Protein AF-A0A967VL53-F1 (afdb_monomer)

pLDDT: mean 95.6, std 4.44, range [58.16, 98.69]

Solvent-accessible surface area (backbone atoms only — not comparable to full-atom values): 8545 Å² total; per-residue (Å²): 124,54,75,66,55,44,43,44,63,72,56,51,40,72,78,48,66,94,58,67,56,82,46,46,68,63,50,50,55,50,54,50,62,74,36,46,94,79,22,81,51,70,70,49,41,51,51,53,48,54,51,50,53,51,29,47,50,50,46,17,62,76,69,75,40,62,57,58,56,77,74,76,44,73,96,59,96,74,79,90,66,60,49,79,53,54,61,90,66,80,97,60,99,48,55,63,59,53,41,33,51,52,49,42,50,42,44,77,72,64,38,58,22,36,34,43,60,68,86,83,42,71,72,55,40,50,52,46,53,50,53,38,45,68,70,56,40,88,86,40,45,77,45,111

Mean predicted aligned error: 4.24 Å

Foldseek 3Di:
DPPLVCCQVVNLVVVCPPDDLVPLVVSLVVQCVVCVVPQPDDSNVVSSVVSSVVSLVVVCVVVVHDSCVVVVHDPDPDDQDAAEDADQDPPDPDSLVVSLVVLVVCVVVPRLEYEHDDDPDDVVRVSNCVSNDVSNDDRRHYHD

Nearest PDB structures (foldseek):
  3n4e-assembly1_A  TM=8.289E-01  e=8.158E-06  Paracoccus denitrificans PD1222
  4dwd-assembly1_B  TM=8.405E-01  e=3.282E-05  Paracoccus denitrificans PD1222
  4a35-assembly1_A-2  TM=7.668E-01  e=4.404E-03  Homo sapiens
  2hxu-assembly1_A-2  TM=7.240E-01  e=5.818E-03  Xanthomonas campestris pv. campestris
  1yey-assembly5_D  TM=6.888E-01  e=8.591E-03  Xanthomonas campestris pv. campestris

Sequence (144 aa):
ASVVAGLMEEGLGPLLAGRDPMDTGVIWDSLYNWTRDQGQKGVTISAISAVDIALWDIKGKALGLPVYKLLGGAYRTRARAYATGLYEPQGVPSIVDALVEEAVGYRDAGFTGMKLKVGYGLATDETYVRAIREAIGDDVALMV

Secondary structure (DSSP, 8-state):
--HHHHIIIIIIHHHHTT--TT-HHHHHHHHHHHHHHHHSSTHHHHHHHHHHHHHHHHHHHHHT--HHHHTT--S-S-----EE-----SS-S-HHHHHHHHHHHHHHTT-SEEE----S-HHHHHHHHHHHHHHH-TTSEEE-

Radius of gyration: 21.76 Å; Cα contacts (8 Å, |Δi|>4): 131; chains: 1; bounding box: 46×38×55 Å

Structure (mmCIF, N/CA/C/O backbone):
data_AF-A0A967VL53-F1
#
_entry.id   AF-A0A967VL53-F1
#
loop_
_atom_site.group_PDB
_atom_site.id
_atom_site.type_symbol
_atom_site.label_atom_id
_atom_site.label_alt_id
_atom_site.label_comp_id
_atom_site.label_asym_id
_atom_site.label_entity_id
_atom_site.label_seq_id
_atom_site.pdbx_PDB_ins_code
_atom_site.Cartn_x
_atom_site.Cartn_y
_atom_site.Cartn_z
_atom_site.occupancy
_atom_site.B_iso_or_equiv
_atom_site.auth_seq_id
_atom_site.auth_comp_id
_atom_site.auth_asym_id
_atom_site.auth_atom_id
_atom_site.pdbx_PDB_model_num
ATOM 1 N N . ALA A 1 1 ? 15.380 6.636 20.623 1.00 58.16 1 ALA A N 1
ATOM 2 C CA . ALA A 1 1 ? 14.222 6.112 19.872 1.00 58.16 1 ALA A CA 1
ATOM 3 C C . ALA A 1 1 ? 14.152 6.815 18.516 1.00 58.16 1 ALA A C 1
ATOM 5 O O . ALA A 1 1 ? 14.624 7.945 18.425 1.00 58.16 1 ALA A O 1
ATOM 6 N N . SER A 1 2 ? 13.645 6.176 17.455 1.00 82.81 2 SER A N 1
ATOM 7 C CA . SER A 1 2 ? 13.371 6.896 16.198 1.00 82.81 2 SER A CA 1
ATOM 8 C C . SER A 1 2 ? 12.301 7.969 16.442 1.00 82.81 2 SER A C 1
ATOM 10 O O . SER A 1 2 ? 11.507 7.834 17.371 1.00 82.81 2 SER A O 1
ATOM 12 N N . VAL A 1 3 ? 12.245 9.018 15.613 1.00 82.38 3 VAL A N 1
ATOM 13 C CA . VAL A 1 3 ? 11.214 10.077 15.724 1.00 82.38 3 VAL A CA 1
ATOM 14 C C . VAL A 1 3 ? 9.799 9.483 15.747 1.00 82.38 3 VAL A C 1
ATOM 16 O O . VAL A 1 3 ? 8.931 9.957 16.472 1.00 82.38 3 VAL A O 1
ATOM 19 N N . VAL A 1 4 ? 9.585 8.398 14.998 1.00 82.06 4 VAL A N 1
ATOM 20 C CA . VAL A 1 4 ? 8.313 7.666 14.953 1.00 82.06 4 VAL A CA 1
ATOM 21 C C . VAL A 1 4 ? 8.017 6.983 16.290 1.00 82.06 4 VAL A C 1
ATOM 23 O O . VAL A 1 4 ? 6.908 7.108 16.795 1.00 82.06 4 VAL A O 1
ATOM 26 N N . ALA A 1 5 ? 8.994 6.282 16.874 1.00 85.38 5 ALA A N 1
ATOM 27 C CA . ALA A 1 5 ? 8.813 5.607 18.158 1.00 85.38 5 ALA A CA 1
ATOM 28 C C . ALA A 1 5 ? 8.545 6.611 19.292 1.00 85.38 5 ALA A C 1
ATOM 30 O O . ALA A 1 5 ? 7.614 6.409 20.061 1.00 85.38 5 ALA A O 1
ATOM 31 N N . GLY A 1 6 ? 9.269 7.737 19.325 1.00 88.50 6 GLY A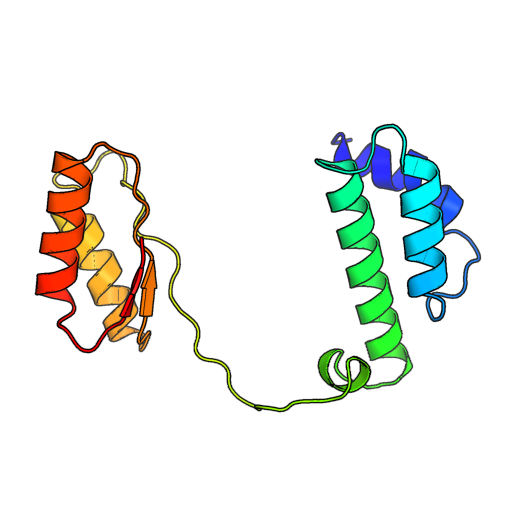 N 1
ATOM 32 C CA . GLY A 1 6 ? 9.009 8.809 20.293 1.00 88.50 6 GLY A CA 1
ATOM 33 C C . GLY A 1 6 ? 7.604 9.402 20.147 1.00 88.50 6 GLY A C 1
ATOM 34 O O . GLY A 1 6 ? 6.882 9.528 21.130 1.00 88.50 6 GLY A O 1
ATOM 35 N N . LEU A 1 7 ? 7.158 9.680 18.915 1.00 89.25 7 LEU A N 1
ATOM 36 C CA . LEU A 1 7 ? 5.790 10.151 18.675 1.00 89.25 7 LEU A CA 1
ATOM 37 C C . LEU A 1 7 ? 4.731 9.132 19.130 1.00 89.25 7 LEU A C 1
ATOM 39 O O . LEU A 1 7 ? 3.691 9.525 19.654 1.00 89.25 7 LEU A O 1
ATOM 43 N N . MET A 1 8 ? 4.976 7.839 18.925 1.00 90.38 8 MET A N 1
ATOM 44 C CA . MET A 1 8 ? 4.055 6.785 19.349 1.00 90.38 8 MET A CA 1
ATOM 45 C C . MET A 1 8 ? 3.982 6.653 20.868 1.00 90.38 8 MET A C 1
ATOM 47 O O . MET A 1 8 ? 2.886 6.636 21.418 1.00 90.38 8 MET A O 1
ATOM 51 N N . GLU A 1 9 ? 5.126 6.560 21.539 1.00 90.25 9 GLU A N 1
ATOM 52 C CA . GLU A 1 9 ? 5.203 6.272 22.973 1.00 90.25 9 GLU A CA 1
ATOM 53 C C . GLU A 1 9 ? 4.864 7.496 23.827 1.00 90.25 9 GLU A C 1
ATOM 55 O O . GLU A 1 9 ? 4.092 7.390 24.777 1.00 90.25 9 GLU A O 1
ATOM 60 N N . GLU A 1 10 ? 5.403 8.662 23.472 1.00 89.19 10 GLU A N 1
ATOM 61 C CA . GLU A 1 10 ? 5.293 9.882 24.278 1.00 89.19 10 GLU A CA 1
ATOM 62 C C . GLU A 1 10 ? 4.153 10.795 23.803 1.00 89.19 10 GLU A C 1
ATOM 64 O O . GLU A 1 10 ? 3.594 11.550 24.596 1.00 89.19 10 GLU A O 1
ATOM 69 N N . GLY A 1 11 ? 3.792 10.729 22.516 1.00 89.69 11 GLY A N 1
ATOM 70 C CA . GLY A 1 11 ? 2.755 11.572 21.917 1.00 89.69 11 GLY A CA 1
ATOM 71 C C . GLY A 1 11 ? 1.376 10.913 21.890 1.00 89.69 11 GLY A C 1
ATOM 72 O O . GLY A 1 11 ? 0.463 11.330 22.598 1.00 89.69 11 GLY A O 1
ATOM 73 N N . LEU A 1 12 ? 1.202 9.895 21.040 1.00 92.75 12 LEU A N 1
ATOM 74 C CA . LEU A 1 12 ? -0.109 9.279 20.792 1.00 92.75 12 LEU A CA 1
ATOM 75 C C . LEU A 1 12 ? -0.515 8.275 21.881 1.00 92.75 12 LEU A C 1
ATOM 77 O O . LEU A 1 12 ? -1.695 8.180 22.206 1.00 92.75 12 LEU A O 1
ATOM 81 N N . GLY A 1 13 ? 0.436 7.541 22.461 1.00 92.69 13 GLY A N 1
ATOM 82 C CA . GLY A 1 13 ? 0.198 6.505 23.471 1.00 92.69 13 GLY A CA 1
ATOM 83 C C . GLY A 1 13 ? -0.645 6.971 24.666 1.00 92.69 13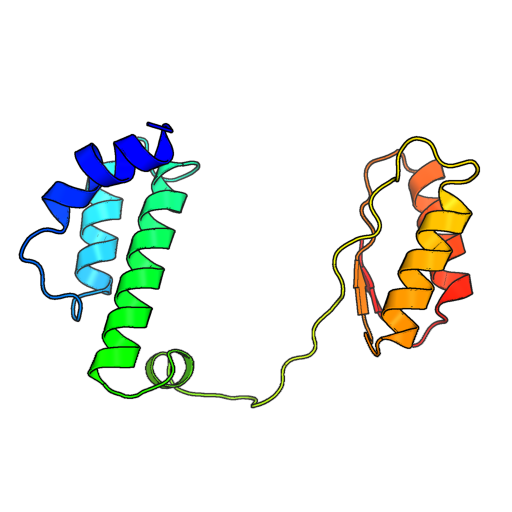 GLY A C 1
ATOM 84 O O . GLY A 1 13 ? -1.663 6.338 24.961 1.00 92.69 13 GLY A O 1
ATOM 85 N N . PRO A 1 14 ? -0.312 8.102 25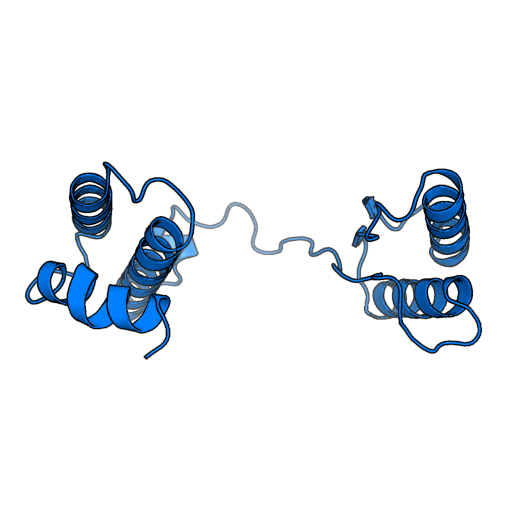.318 1.00 93.69 14 PRO A N 1
ATOM 86 C CA . PRO A 1 14 ? -1.113 8.642 26.417 1.00 93.69 14 PRO A CA 1
ATOM 87 C C . PRO A 1 14 ? -2.559 8.978 26.024 1.00 93.69 14 PRO A C 1
ATOM 89 O O . PRO A 1 14 ? -3.458 8.861 26.851 1.00 93.69 14 PRO A O 1
ATOM 92 N N . LEU A 1 15 ? -2.803 9.350 24.762 1.00 93.56 15 LEU A N 1
ATOM 93 C CA . LEU A 1 15 ? -4.141 9.662 24.239 1.00 93.56 15 LEU A CA 1
ATOM 94 C C . LEU A 1 15 ? -4.977 8.405 23.936 1.00 93.56 15 LEU A C 1
ATOM 96 O O . LEU A 1 15 ? -6.183 8.503 23.691 1.00 93.56 15 LEU A O 1
ATOM 100 N N . LEU A 1 16 ? -4.342 7.231 23.921 1.00 95.12 16 LEU A N 1
ATOM 101 C CA . LEU A 1 16 ? -4.963 5.938 23.631 1.00 95.12 16 LEU A CA 1
ATOM 102 C C . LEU A 1 16 ? -5.291 5.134 24.890 1.00 95.12 16 LEU A C 1
ATOM 104 O O . LEU A 1 16 ? -6.201 4.304 24.864 1.00 95.12 16 LEU A O 1
ATOM 108 N N . ALA A 1 17 ? -4.562 5.356 25.983 1.00 93.06 17 ALA A N 1
ATOM 109 C CA . ALA A 1 17 ? -4.712 4.581 27.206 1.00 93.06 17 ALA A CA 1
ATOM 110 C C . ALA A 1 17 ? -6.150 4.634 27.759 1.00 93.06 17 ALA A C 1
ATOM 112 O O . ALA A 1 17 ? -6.752 5.698 27.885 1.00 93.06 17 ALA A O 1
ATOM 113 N N . GLY A 1 18 ? -6.701 3.464 28.100 1.00 95.00 18 GLY A N 1
ATOM 114 C CA . GLY A 1 18 ? -8.039 3.329 28.689 1.00 95.00 18 GLY A CA 1
ATOM 115 C C . GLY A 1 18 ? -9.207 3.479 27.710 1.00 95.00 18 GLY A C 1
ATOM 116 O O . GLY A 1 18 ? -10.358 3.404 28.134 1.00 95.00 18 GLY A O 1
ATOM 117 N N . ARG A 1 19 ? -8.941 3.677 26.417 1.00 97.19 19 ARG A N 1
ATOM 118 C CA . ARG A 1 19 ? -9.986 3.800 25.399 1.00 97.19 19 ARG A CA 1
ATOM 119 C C . ARG A 1 19 ? -10.452 2.449 24.878 1.00 97.19 19 ARG A C 1
ATOM 121 O O . ARG A 1 19 ? -9.660 1.515 24.768 1.00 97.19 19 ARG A O 1
ATOM 128 N N . ASP A 1 20 ? -11.728 2.375 24.505 1.00 97.62 20 ASP A N 1
ATOM 129 C CA . ASP A 1 20 ? -12.281 1.198 23.843 1.00 97.62 20 ASP A CA 1
ATOM 130 C C . ASP A 1 20 ? -11.773 1.126 22.388 1.00 97.62 20 ASP A C 1
ATOM 132 O O . ASP A 1 20 ? -12.039 2.040 21.599 1.00 97.62 20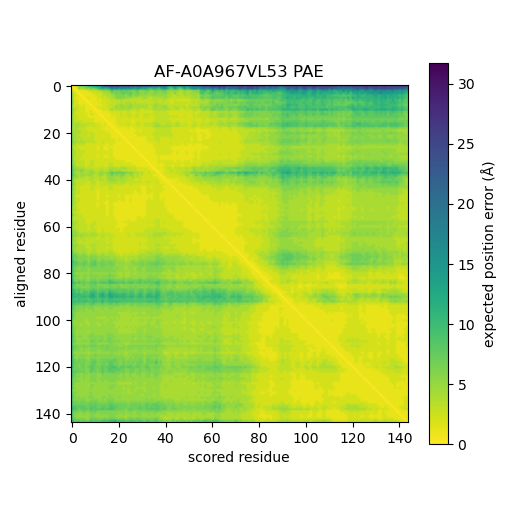 ASP A O 1
ATOM 136 N N . PRO A 1 21 ? -11.052 0.060 21.986 1.00 96.50 21 PRO A N 1
ATOM 137 C CA . PRO A 1 21 ? -10.583 -0.095 20.611 1.00 96.50 21 PRO A CA 1
ATOM 138 C C . PRO A 1 21 ? -11.717 -0.243 19.581 1.00 96.50 21 PRO A C 1
ATOM 140 O O . PRO A 1 21 ? -11.483 -0.088 18.376 1.00 96.50 21 PRO A O 1
ATOM 143 N N . MET A 1 22 ? -12.949 -0.517 20.023 1.00 97.44 22 MET A N 1
ATOM 144 C CA . MET A 1 22 ? -14.128 -0.564 19.160 1.00 97.44 22 MET A CA 1
ATOM 145 C C . MET A 1 22 ? -14.532 0.818 18.640 1.00 97.44 22 MET A C 1
ATOM 147 O O . MET A 1 22 ? -15.044 0.910 17.516 1.00 97.44 22 MET A O 1
ATOM 151 N N . ASP A 1 23 ? -14.175 1.886 19.356 1.00 97.62 23 ASP A N 1
ATOM 152 C CA . ASP A 1 23 ? -14.431 3.284 18.996 1.00 97.62 23 ASP A CA 1
ATOM 153 C C . ASP A 1 23 ? -13.411 3.834 17.979 1.00 97.62 23 ASP A C 1
ATOM 155 O O . ASP A 1 23 ? -12.970 4.981 18.065 1.00 97.62 23 ASP A O 1
ATOM 159 N N . THR A 1 24 ? -13.020 3.022 16.990 1.00 96.69 24 THR A N 1
ATOM 160 C CA . THR A 1 24 ? -11.939 3.322 16.029 1.00 96.69 24 THR A CA 1
ATOM 161 C C . THR A 1 24 ? -12.069 4.705 15.382 1.00 96.69 24 THR A C 1
ATOM 163 O O . THR A 1 24 ? -11.103 5.460 15.378 1.00 96.69 24 THR A O 1
ATOM 166 N N . GLY A 1 25 ? -13.264 5.080 14.904 1.00 96.62 25 GLY A N 1
ATOM 167 C CA . GLY A 1 25 ? -13.492 6.393 14.283 1.00 96.62 25 GLY A CA 1
ATOM 168 C C . GLY A 1 25 ? -13.320 7.557 15.263 1.00 96.62 25 GLY A C 1
ATOM 169 O O . GLY A 1 25 ? -12.651 8.536 14.952 1.00 96.62 25 GLY A O 1
ATOM 170 N N . VAL A 1 26 ? -13.823 7.408 16.493 1.00 98.00 26 VAL A N 1
ATOM 171 C CA . VAL A 1 26 ? -13.643 8.409 17.557 1.00 98.00 26 VAL A CA 1
ATOM 172 C C . VAL A 1 26 ? -12.167 8.521 17.941 1.00 98.00 26 VAL A C 1
ATOM 174 O O . VAL A 1 26 ? -11.686 9.600 18.284 1.00 98.00 26 VAL A O 1
ATOM 177 N N . ILE A 1 27 ? -11.424 7.407 17.941 1.00 98.06 27 ILE A N 1
ATOM 178 C CA . ILE A 1 27 ? -9.977 7.423 18.188 1.00 98.06 27 ILE A CA 1
ATOM 179 C C . ILE A 1 27 ? -9.277 8.216 17.098 1.00 98.06 27 ILE A C 1
ATOM 181 O O . ILE A 1 27 ? -8.567 9.172 17.413 1.00 98.06 27 ILE A O 1
ATOM 185 N N . TRP A 1 28 ? -9.534 7.871 15.843 1.00 97.69 28 TRP A N 1
ATOM 186 C CA . TRP A 1 28 ? -8.927 8.525 14.697 1.00 97.69 28 TRP A CA 1
ATOM 187 C C . TRP A 1 28 ? -9.194 10.036 14.684 1.00 97.69 28 TRP A C 1
ATOM 189 O O . TRP A 1 28 ? -8.243 10.819 14.650 1.00 97.69 28 TRP A O 1
ATOM 199 N N . ASP A 1 29 ? -10.457 10.457 14.817 1.00 97.56 29 ASP A N 1
ATOM 200 C CA . ASP A 1 29 ? -10.843 11.874 14.809 1.00 97.56 29 ASP A CA 1
ATOM 201 C C . ASP A 1 29 ? -10.190 12.652 15.954 1.00 97.56 29 ASP A C 1
ATOM 203 O O . ASP A 1 29 ? -9.748 13.790 15.776 1.00 97.56 29 ASP A O 1
ATOM 207 N N . SER A 1 30 ? -10.092 12.042 17.137 1.00 96.88 30 SER A N 1
ATOM 208 C CA . SER A 1 30 ? -9.432 12.655 18.289 1.00 96.88 30 SER A CA 1
ATOM 209 C C . SER A 1 30 ? -7.938 12.860 18.041 1.00 96.88 30 SER A C 1
ATOM 211 O O . SER A 1 30 ? -7.429 13.947 18.312 1.00 96.88 30 SER A O 1
ATOM 213 N N . LEU A 1 31 ? -7.229 11.847 17.531 1.00 96.00 31 LEU A N 1
ATOM 214 C CA . LEU A 1 31 ? -5.793 11.953 17.255 1.00 96.00 31 LEU A CA 1
ATOM 215 C C . LEU A 1 31 ? -5.513 12.946 16.122 1.00 96.00 31 LEU A C 1
ATOM 217 O O . LEU A 1 31 ? -4.593 13.761 16.217 1.00 96.00 31 LEU A O 1
ATOM 221 N N . TYR A 1 32 ? -6.322 12.914 15.061 1.00 96.56 32 TYR A N 1
ATOM 222 C CA . TYR A 1 32 ? -6.186 13.834 13.939 1.00 96.56 32 TYR A CA 1
ATOM 223 C C . TYR A 1 32 ? -6.412 15.282 14.375 1.00 96.56 32 TYR A C 1
ATOM 225 O O . TYR A 1 32 ? -5.604 16.151 14.059 1.00 96.56 32 TYR A O 1
ATOM 233 N N . ASN A 1 33 ? -7.468 15.554 15.148 1.00 96.06 33 ASN A N 1
ATOM 234 C CA . ASN A 1 33 ? -7.741 16.908 15.624 1.00 96.06 33 ASN A CA 1
ATOM 235 C C . ASN A 1 33 ? -6.698 17.396 16.636 1.00 96.06 33 ASN A C 1
ATOM 237 O O . ASN A 1 33 ? -6.303 18.556 16.564 1.00 96.06 33 ASN A O 1
ATOM 241 N N . TRP A 1 34 ? -6.199 16.526 17.521 1.00 94.31 34 TRP A N 1
ATOM 242 C CA . TRP A 1 34 ? -5.136 16.886 18.467 1.00 94.31 34 TRP A CA 1
ATOM 243 C C . TRP A 1 34 ? -3.824 17.251 17.760 1.00 94.31 34 TRP A C 1
ATOM 245 O O . TRP A 1 34 ? -3.127 18.175 18.166 1.00 94.31 34 TRP A O 1
ATOM 255 N N . THR A 1 35 ? -3.508 16.563 16.661 1.00 93.56 35 THR A N 1
ATOM 256 C CA . THR A 1 35 ? -2.289 16.816 15.878 1.00 93.56 35 THR A CA 1
ATOM 257 C C . THR A 1 35 ? -2.474 17.826 14.745 1.00 93.56 35 THR A C 1
ATOM 259 O O . THR A 1 35 ? -1.512 18.124 14.037 1.00 93.56 35 THR A O 1
ATOM 262 N N . ARG A 1 36 ? -3.681 18.362 14.538 1.00 93.38 36 ARG A N 1
ATOM 263 C CA . ARG A 1 36 ? -4.098 19.010 13.284 1.00 93.38 36 ARG A CA 1
ATOM 264 C C . ARG A 1 36 ? -3.194 20.139 12.811 1.00 93.38 36 ARG A C 1
ATOM 266 O O . ARG A 1 36 ? -2.996 20.272 11.607 1.00 93.38 36 ARG A O 1
ATOM 273 N N . ASP A 1 37 ? -2.654 20.947 13.712 1.00 93.81 37 ASP A N 1
ATOM 274 C CA . ASP A 1 37 ? -1.896 22.137 13.314 1.00 93.81 37 ASP A CA 1
ATOM 275 C C . ASP A 1 37 ? -0.596 21.783 12.582 1.00 93.81 37 ASP A C 1
ATOM 277 O O . ASP A 1 37 ? -0.171 22.524 11.701 1.00 93.81 37 ASP A O 1
ATOM 281 N N . GLN A 1 38 ? 0.010 20.633 12.901 1.00 89.88 38 GLN A N 1
ATOM 282 C CA . GLN A 1 38 ? 1.310 20.212 12.354 1.00 89.88 38 GLN A CA 1
ATOM 283 C C . GLN A 1 38 ? 1.324 18.767 11.820 1.00 89.88 38 GLN A C 1
ATOM 285 O O . GLN A 1 38 ? 2.338 18.294 11.315 1.00 89.88 38 GLN A O 1
ATOM 290 N N . GLY A 1 39 ? 0.211 18.038 11.934 1.00 92.00 39 GLY A N 1
ATOM 291 C CA . GLY A 1 39 ? 0.154 16.584 11.766 1.00 92.00 39 GLY A CA 1
ATOM 292 C C . GLY A 1 39 ? -0.592 16.083 10.536 1.00 92.00 39 GLY A C 1
ATOM 293 O O . GLY A 1 39 ? -0.717 14.876 10.352 1.00 92.00 39 GLY A O 1
ATOM 294 N N . GLN A 1 40 ? -1.067 16.982 9.672 1.00 94.31 40 GLN A N 1
ATOM 295 C CA . GLN A 1 40 ? -1.903 16.624 8.513 1.00 94.31 40 GLN A CA 1
ATOM 296 C C . GLN A 1 40 ? -1.159 15.782 7.461 1.00 94.31 40 GLN A C 1
ATOM 298 O O . GLN A 1 40 ? -1.785 15.219 6.565 1.00 94.31 40 GLN A O 1
ATOM 303 N N . LYS A 1 41 ? 0.180 15.728 7.523 1.00 94.00 41 LYS A N 1
ATOM 304 C CA . LYS A 1 41 ? 1.060 15.011 6.588 1.00 94.00 41 LYS A CA 1
ATOM 305 C C . LYS A 1 41 ? 2.289 14.454 7.314 1.00 94.00 41 LYS A C 1
ATOM 307 O O . LYS A 1 41 ? 2.534 14.752 8.480 1.00 94.00 41 LYS A O 1
ATOM 312 N N . GLY A 1 42 ? 3.093 13.670 6.598 1.00 92.75 42 GLY A N 1
ATOM 313 C CA . GLY A 1 42 ? 4.398 13.208 7.069 1.00 92.75 42 GLY A CA 1
ATOM 314 C C . GLY A 1 42 ? 4.313 12.147 8.167 1.00 92.75 42 GLY A C 1
ATOM 315 O O . GLY A 1 42 ? 3.477 11.241 8.119 1.00 92.75 42 GLY A O 1
ATOM 316 N N . VAL A 1 43 ? 5.215 12.241 9.145 1.00 91.94 43 VAL A N 1
ATOM 317 C CA . VAL A 1 43 ? 5.386 11.220 10.192 1.00 91.94 43 VAL A CA 1
ATOM 318 C C . VAL A 1 43 ? 4.138 11.091 11.064 1.00 91.94 43 VAL A C 1
ATOM 320 O O . VAL A 1 43 ? 3.763 9.981 11.428 1.00 91.94 43 VAL A O 1
ATOM 323 N N . THR A 1 44 ? 3.451 12.198 11.341 1.00 93.19 44 THR A N 1
ATOM 324 C CA . THR A 1 44 ? 2.306 12.202 12.254 1.00 93.19 44 THR A CA 1
ATOM 325 C C . THR A 1 44 ? 1.109 11.439 11.712 1.00 93.19 44 THR A C 1
ATOM 327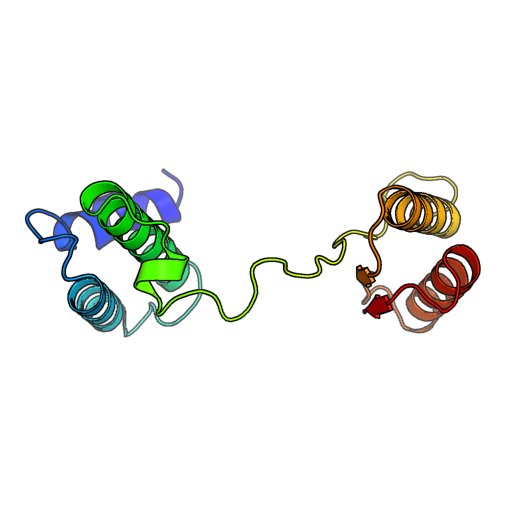 O O . THR A 1 44 ? 0.621 10.524 12.371 1.00 93.19 44 THR A O 1
ATOM 330 N N . ILE A 1 45 ? 0.678 11.731 10.481 1.00 94.50 45 ILE A N 1
ATOM 331 C CA . ILE A 1 45 ? -0.427 10.985 9.865 1.00 94.50 45 ILE A CA 1
ATOM 332 C C . ILE A 1 45 ? -0.056 9.510 9.632 1.00 94.50 45 ILE A C 1
ATOM 334 O O . ILE A 1 45 ? -0.909 8.630 9.734 1.00 94.50 45 ILE A O 1
ATOM 338 N N . SER A 1 46 ? 1.229 9.218 9.389 1.00 93.69 46 SER A N 1
ATOM 339 C CA . SER A 1 46 ? 1.736 7.841 9.298 1.00 93.69 46 SER A CA 1
ATOM 340 C C . SER A 1 46 ? 1.618 7.102 10.636 1.00 93.69 46 SER A C 1
ATOM 342 O O . SER A 1 46 ? 1.218 5.940 10.664 1.00 93.69 46 SER A O 1
ATOM 344 N N . ALA A 1 47 ? 1.903 7.776 11.754 1.00 93.56 47 ALA A N 1
ATOM 345 C CA . ALA A 1 47 ? 1.729 7.213 13.088 1.00 93.56 47 ALA A CA 1
ATOM 346 C C . ALA A 1 47 ? 0.247 6.968 13.417 1.00 93.56 47 ALA A C 1
ATOM 348 O O . ALA A 1 47 ? -0.110 5.879 13.858 1.00 93.56 47 ALA A O 1
ATOM 349 N N . ILE A 1 48 ? -0.638 7.920 13.097 1.00 95.25 48 ILE A N 1
ATOM 350 C CA . ILE A 1 48 ? -2.095 7.730 13.225 1.00 95.25 48 ILE A CA 1
ATOM 351 C C . ILE A 1 48 ? -2.562 6.527 12.391 1.00 95.25 48 ILE A C 1
ATOM 353 O O . ILE A 1 48 ? -3.376 5.735 12.858 1.00 95.25 48 ILE A O 1
ATOM 357 N N . SER A 1 49 ? -2.004 6.337 11.191 1.00 96.06 49 SER A N 1
ATOM 358 C CA . SER A 1 49 ? -2.342 5.201 10.321 1.00 96.06 49 SER A CA 1
ATOM 359 C C . SER A 1 49 ? -1.952 3.856 10.943 1.00 96.06 49 SER A C 1
ATOM 361 O O . SER A 1 49 ? -2.708 2.893 10.859 1.00 96.06 49 SER A O 1
ATOM 363 N N . ALA A 1 50 ? -0.793 3.778 11.601 1.00 95.38 50 ALA A N 1
ATOM 364 C CA . ALA A 1 50 ? -0.370 2.566 12.299 1.00 95.38 50 ALA A CA 1
ATOM 365 C C . ALA A 1 50 ? -1.273 2.241 13.504 1.00 95.38 50 ALA A C 1
ATOM 367 O O . ALA A 1 50 ? -1.594 1.072 13.721 1.00 95.38 50 ALA A O 1
ATOM 368 N N . VAL A 1 51 ? -1.736 3.258 14.240 1.00 96.06 51 VAL A N 1
ATOM 369 C CA . VAL A 1 51 ? -2.739 3.078 15.303 1.00 96.06 51 VAL A CA 1
ATOM 370 C C . VAL A 1 51 ? -4.060 2.569 14.721 1.00 96.06 51 VAL A C 1
ATOM 372 O O . VAL A 1 51 ? -4.590 1.577 15.210 1.00 96.06 51 VAL A O 1
ATOM 375 N N . ASP A 1 52 ? -4.571 3.194 13.658 1.00 97.56 52 ASP A N 1
ATOM 376 C CA . ASP A 1 52 ? -5.830 2.798 13.013 1.00 97.56 52 ASP A CA 1
ATOM 377 C C . ASP A 1 52 ? -5.808 1.333 12.547 1.00 97.56 52 ASP A C 1
ATOM 379 O O . ASP A 1 52 ? -6.700 0.557 12.890 1.00 97.56 52 ASP A O 1
ATOM 383 N N . ILE A 1 53 ? -4.737 0.912 11.864 1.00 98.12 53 ILE A N 1
ATOM 384 C CA . ILE A 1 53 ? -4.553 -0.481 11.428 1.00 98.12 53 ILE A CA 1
ATOM 385 C C . ILE A 1 53 ? -4.571 -1.443 12.625 1.00 98.12 53 ILE A C 1
ATOM 387 O O . ILE A 1 53 ? -5.225 -2.486 12.560 1.00 98.12 53 ILE A O 1
ATOM 391 N N . ALA A 1 54 ? -3.891 -1.099 13.724 1.00 97.25 54 ALA A N 1
ATOM 392 C CA . ALA A 1 54 ? -3.871 -1.928 14.928 1.00 97.25 54 ALA A CA 1
ATOM 393 C C . ALA A 1 54 ? -5.264 -2.043 15.570 1.00 97.25 54 ALA A C 1
ATOM 395 O O . ALA A 1 54 ? -5.659 -3.128 15.996 1.00 97.25 54 ALA A O 1
ATOM 396 N N . LEU A 1 55 ? -6.040 -0.957 15.597 1.00 98.06 55 LEU A N 1
ATOM 397 C CA . LEU A 1 55 ? -7.414 -0.966 16.103 1.00 98.06 55 LEU A CA 1
ATOM 398 C C . LEU A 1 55 ? -8.335 -1.836 15.238 1.00 98.06 55 LEU A C 1
ATOM 400 O O . LEU A 1 55 ? -9.134 -2.603 15.776 1.00 98.06 55 LEU A O 1
ATOM 404 N N . TRP A 1 56 ? -8.199 -1.775 13.910 1.00 98.50 56 TRP A N 1
ATOM 405 C CA . TRP A 1 56 ? -8.935 -2.652 12.995 1.00 98.50 56 TRP A CA 1
ATOM 406 C C . TRP A 1 56 ? -8.566 -4.128 13.165 1.00 98.50 56 TRP A C 1
ATOM 408 O O . TRP A 1 56 ? -9.453 -4.983 13.127 1.00 98.50 56 TRP A O 1
ATOM 418 N N . ASP A 1 57 ? -7.289 -4.435 13.390 1.00 98.62 57 ASP A N 1
ATOM 419 C CA . ASP A 1 57 ? -6.825 -5.793 13.683 1.00 98.62 57 ASP A CA 1
ATOM 420 C C . ASP A 1 57 ? -7.386 -6.310 15.019 1.00 98.62 57 ASP A C 1
ATOM 422 O O . ASP A 1 57 ? -7.949 -7.405 15.066 1.00 98.62 57 ASP A O 1
ATOM 426 N N . ILE A 1 58 ? -7.336 -5.501 16.085 1.00 98.19 58 ILE A N 1
ATOM 427 C CA . ILE A 1 58 ? -7.948 -5.826 17.386 1.00 98.19 58 ILE A CA 1
ATOM 428 C C . ILE A 1 58 ? -9.446 -6.089 17.223 1.00 98.19 58 ILE A C 1
ATOM 430 O O . ILE A 1 58 ? -9.943 -7.114 17.690 1.00 98.19 58 ILE A O 1
ATOM 434 N N . LYS A 1 59 ? -10.163 -5.201 16.528 1.00 98.00 59 LYS A N 1
ATOM 435 C CA . LYS A 1 59 ? -11.601 -5.333 16.266 1.00 98.00 59 LYS A CA 1
ATOM 436 C C . LYS A 1 59 ? -11.920 -6.618 15.499 1.00 98.00 59 LYS A C 1
ATOM 438 O O . LYS A 1 59 ? -12.840 -7.341 15.877 1.00 98.00 59 LYS A O 1
ATOM 443 N N . GLY A 1 60 ? -11.141 -6.937 14.464 1.00 98.31 60 GLY A N 1
ATOM 444 C CA . GLY A 1 60 ? -11.261 -8.189 13.713 1.00 98.31 60 GLY A CA 1
ATOM 445 C C . GLY A 1 60 ? -11.054 -9.422 14.588 1.00 98.31 60 GLY A C 1
ATOM 446 O O . GLY A 1 60 ? -11.899 -10.316 14.608 1.00 98.31 60 GLY A O 1
ATOM 447 N N . LYS A 1 61 ? -9.971 -9.442 15.372 1.00 98.69 61 LYS A N 1
ATOM 448 C CA . LYS A 1 61 ? -9.640 -10.541 16.290 1.00 98.69 61 LYS A CA 1
ATOM 449 C C . LYS A 1 61 ? -10.702 -10.741 17.368 1.00 98.69 61 LYS A C 1
ATOM 451 O O . LYS A 1 61 ? -11.122 -11.871 17.592 1.00 98.69 61 LYS A O 1
ATOM 456 N N . ALA A 1 62 ? -11.170 -9.663 17.991 1.00 98.38 62 ALA A N 1
ATOM 457 C CA . ALA A 1 62 ? -12.187 -9.709 19.039 1.00 98.38 62 ALA A CA 1
ATOM 458 C C . ALA A 1 62 ? -13.546 -10.218 18.526 1.00 98.38 62 ALA A C 1
ATOM 460 O O . ALA A 1 62 ? -14.254 -10.910 19.251 1.00 98.38 62 ALA A O 1
ATOM 461 N N . LEU A 1 63 ? -13.895 -9.912 17.272 1.00 97.94 63 LEU A N 1
ATOM 462 C CA . LEU A 1 63 ? -15.144 -10.357 16.644 1.00 97.94 63 LEU A CA 1
ATOM 463 C C . LEU A 1 63 ? -15.010 -11.683 15.878 1.00 97.94 63 LEU A C 1
ATOM 465 O O . LEU A 1 63 ? -16.005 -12.184 15.359 1.00 97.94 63 LEU A O 1
ATOM 469 N N . GLY A 1 64 ? -13.803 -12.246 15.765 1.00 98.44 64 GLY A N 1
ATOM 470 C CA . GLY A 1 64 ? -13.546 -13.442 14.959 1.00 98.44 64 GLY A CA 1
ATOM 471 C C . GLY A 1 64 ? -13.805 -13.239 13.460 1.00 98.44 64 GLY A C 1
ATOM 472 O O . GLY A 1 64 ? -14.141 -14.190 12.756 1.00 98.44 64 GLY A O 1
ATOM 473 N N . LEU A 1 65 ? -13.679 -12.004 12.964 1.00 98.31 65 LEU A N 1
ATOM 474 C CA . LEU A 1 65 ? -13.972 -11.639 11.579 1.00 98.31 65 LEU A CA 1
ATOM 475 C C . LEU A 1 65 ? -12.735 -11.065 10.879 1.00 98.31 65 LEU A C 1
ATOM 477 O O . LEU A 1 65 ? -12.008 -10.259 11.459 1.00 98.31 65 LEU A O 1
ATOM 481 N N . PRO A 1 66 ? -12.509 -11.395 9.596 1.00 97.81 66 PRO A N 1
ATOM 482 C CA . PRO A 1 66 ? -11.495 -10.705 8.814 1.00 97.81 66 PRO A CA 1
ATOM 483 C C . PRO A 1 66 ? -11.922 -9.249 8.557 1.00 97.81 66 PRO A C 1
ATOM 485 O O . PRO A 1 66 ? -13.100 -8.974 8.317 1.00 97.81 66 PRO A O 1
ATOM 488 N N . VAL A 1 67 ? -10.962 -8.318 8.527 1.00 97.81 67 VAL A N 1
ATOM 489 C CA . VAL A 1 67 ? -11.227 -6.866 8.413 1.00 97.81 67 VAL A CA 1
ATOM 490 C C . VAL A 1 67 ? -12.111 -6.511 7.213 1.00 97.81 67 VAL A C 1
ATOM 492 O O . VAL A 1 67 ? -13.029 -5.708 7.347 1.00 97.81 67 VAL A O 1
ATOM 495 N N . TYR A 1 68 ? -11.936 -7.157 6.054 1.00 96.94 68 TYR A N 1
ATOM 496 C CA . TYR A 1 68 ? -12.772 -6.873 4.879 1.00 96.94 68 TYR A CA 1
ATOM 497 C C . TYR A 1 68 ? -14.273 -7.141 5.116 1.00 96.94 68 TYR A C 1
ATOM 499 O O . TYR A 1 68 ? -15.110 -6.517 4.470 1.00 96.94 68 TYR A O 1
ATOM 507 N N . LYS A 1 69 ? -14.640 -8.060 6.027 1.00 97.75 69 LYS A N 1
ATOM 508 C CA . LYS A 1 69 ? -16.044 -8.287 6.409 1.00 97.75 69 LYS A CA 1
ATOM 509 C C . LYS A 1 69 ? -16.578 -7.134 7.246 1.00 97.75 69 LYS A C 1
ATOM 511 O O . LYS A 1 69 ? -17.707 -6.713 7.021 1.00 97.75 69 LYS A O 1
ATOM 516 N N . LEU A 1 70 ? -15.756 -6.602 8.147 1.00 97.00 70 LEU A N 1
ATOM 517 C CA . LEU A 1 70 ? -16.098 -5.431 8.952 1.00 97.00 70 LEU A CA 1
ATOM 518 C C . LEU A 1 70 ? -16.262 -4.166 8.092 1.00 97.00 70 LEU A C 1
ATOM 520 O O . LEU A 1 70 ? -17.089 -3.320 8.405 1.00 97.00 70 LEU A O 1
ATOM 524 N N . LEU A 1 71 ? -15.529 -4.070 6.977 1.00 96.25 71 LEU A N 1
ATOM 525 C CA . LEU A 1 71 ? -15.619 -2.975 5.998 1.00 96.25 71 LEU A CA 1
ATOM 526 C C . LEU A 1 71 ? -16.820 -3.082 5.033 1.00 96.25 71 LEU A C 1
ATOM 528 O O . LEU A 1 71 ? -16.878 -2.359 4.042 1.00 96.25 71 LEU A O 1
ATOM 532 N N . GLY A 1 72 ? -17.773 -3.983 5.290 1.00 97.00 72 GLY A N 1
ATOM 533 C CA . GLY A 1 72 ? -18.973 -4.160 4.461 1.00 97.00 72 GLY A CA 1
ATOM 534 C C . GLY A 1 72 ? -18.943 -5.380 3.537 1.00 97.00 72 GLY A C 1
ATOM 535 O O . GLY A 1 72 ? -19.889 -5.609 2.788 1.00 97.00 72 GLY A O 1
ATOM 536 N N . GLY A 1 73 ? -17.900 -6.207 3.611 1.00 97.19 73 GLY A N 1
ATOM 537 C CA . GLY A 1 73 ? -17.814 -7.465 2.876 1.00 97.19 73 GLY A CA 1
ATOM 538 C C . GLY A 1 73 ? -17.040 -7.381 1.562 1.00 97.19 73 GLY A C 1
ATOM 539 O O . GLY A 1 73 ? -16.462 -6.366 1.187 1.00 97.19 73 GLY A O 1
ATOM 540 N N . ALA A 1 74 ? -16.977 -8.519 0.871 1.00 96.62 74 ALA A N 1
ATOM 541 C CA . ALA A 1 74 ? -16.194 -8.676 -0.347 1.00 96.62 74 ALA A CA 1
ATOM 542 C C . ALA A 1 74 ? -17.091 -8.625 -1.589 1.00 96.62 74 ALA A C 1
ATOM 544 O O . ALA A 1 74 ? -17.884 -9.536 -1.808 1.00 96.62 74 ALA A O 1
ATOM 545 N N . TYR A 1 75 ? -16.889 -7.624 -2.451 1.00 96.38 75 TYR A N 1
ATOM 546 C CA . TYR A 1 75 ? -17.411 -7.626 -3.830 1.00 96.38 75 TYR A CA 1
ATOM 547 C C . TYR A 1 75 ? -16.645 -8.589 -4.7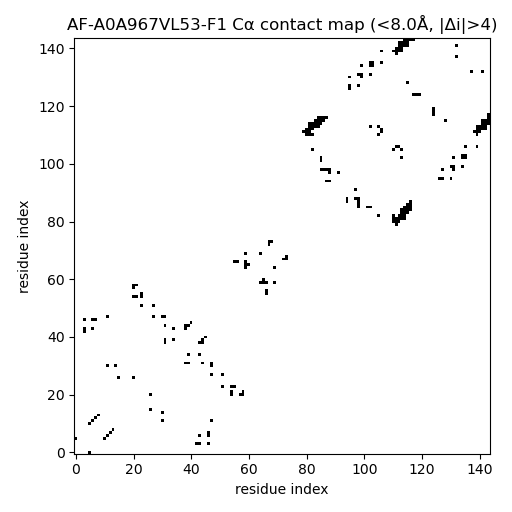51 1.00 96.38 75 TYR A C 1
ATOM 549 O O . TYR A 1 75 ? -17.128 -8.967 -5.814 1.00 96.38 75 TYR A O 1
ATOM 557 N N . ARG A 1 76 ? -15.423 -8.965 -4.357 1.00 96.25 76 ARG A N 1
ATOM 558 C CA . ARG A 1 76 ? -14.569 -9.938 -5.045 1.00 96.25 76 ARG A CA 1
ATOM 559 C C . ARG A 1 76 ? -13.741 -10.709 -4.023 1.00 96.25 76 ARG A C 1
ATOM 561 O O . ARG A 1 76 ? -13.279 -10.126 -3.048 1.00 96.25 76 ARG A O 1
ATOM 568 N N . THR A 1 77 ? -13.518 -11.995 -4.269 1.00 94.81 77 THR A N 1
ATOM 569 C CA . THR A 1 77 ? -12.698 -12.875 -3.411 1.00 94.81 77 THR A CA 1
ATOM 570 C C . THR A 1 77 ? -11.268 -13.050 -3.921 1.00 94.81 77 THR A C 1
ATOM 572 O O . THR A 1 77 ? -10.439 -13.644 -3.243 1.00 94.81 77 THR A O 1
ATOM 575 N N . ARG A 1 78 ? -10.968 -12.501 -5.103 1.00 94.94 78 ARG A N 1
ATOM 576 C CA . ARG A 1 78 ? -9.630 -12.422 -5.694 1.00 94.94 78 ARG A CA 1
ATOM 577 C C . ARG A 1 78 ? -9.385 -11.018 -6.235 1.00 94.94 78 ARG A C 1
ATOM 579 O O . ARG A 1 78 ? -10.297 -10.406 -6.795 1.00 94.94 78 ARG A O 1
ATOM 586 N N . ALA A 1 79 ? -8.165 -10.521 -6.079 1.00 94.06 79 ALA A N 1
ATOM 587 C CA . ALA A 1 79 ? -7.718 -9.255 -6.643 1.00 94.06 79 ALA A CA 1
ATOM 588 C C . ALA A 1 79 ? -6.476 -9.503 -7.500 1.00 94.06 79 ALA A C 1
ATOM 590 O O . ALA A 1 79 ? -5.600 -10.274 -7.116 1.00 94.06 79 ALA A O 1
ATOM 591 N N . ARG A 1 80 ? -6.413 -8.864 -8.669 1.00 94.62 80 ARG A N 1
ATOM 592 C CA . ARG A 1 80 ? -5.229 -8.915 -9.527 1.00 94.62 80 ARG A CA 1
ATOM 593 C C . ARG A 1 80 ? -4.127 -8.072 -8.888 1.00 94.62 80 ARG A C 1
ATOM 595 O O . ARG A 1 80 ? -4.330 -6.875 -8.691 1.00 94.62 80 ARG A O 1
ATOM 602 N N . ALA A 1 81 ? -2.993 -8.691 -8.586 1.00 96.00 81 ALA A N 1
ATOM 603 C CA . ALA A 1 81 ? -1.783 -7.992 -8.176 1.00 96.00 81 ALA A CA 1
ATOM 604 C C . ALA A 1 81 ? -0.947 -7.620 -9.409 1.00 96.00 81 ALA A C 1
ATOM 606 O O . ALA A 1 81 ? -1.006 -8.304 -10.431 1.00 96.00 81 ALA A O 1
ATOM 607 N N . TYR A 1 82 ? -0.178 -6.540 -9.300 1.00 97.25 82 TYR A N 1
ATOM 608 C CA . TYR A 1 82 ? 0.886 -6.215 -10.243 1.00 97.25 82 TYR A CA 1
ATOM 609 C C . TYR A 1 82 ? 2.215 -6.192 -9.487 1.00 97.25 82 TYR A C 1
ATOM 611 O O . TYR A 1 82 ? 2.249 -5.796 -8.320 1.00 97.25 82 TYR A O 1
ATOM 619 N N . ALA A 1 83 ? 3.293 -6.623 -10.134 1.00 97.69 83 ALA A N 1
ATOM 620 C CA . ALA A 1 83 ? 4.624 -6.571 -9.549 1.00 97.69 83 ALA A CA 1
ATOM 621 C C . ALA A 1 83 ? 5.148 -5.127 -9.552 1.00 97.69 83 ALA A C 1
ATOM 623 O O . ALA A 1 83 ? 5.089 -4.431 -10.566 1.00 97.69 83 ALA A O 1
ATOM 624 N N . THR A 1 84 ? 5.646 -4.658 -8.410 1.00 94.50 84 THR A N 1
ATOM 625 C CA . THR A 1 84 ? 6.326 -3.362 -8.308 1.00 94.50 84 THR A CA 1
ATOM 626 C C . THR A 1 84 ? 7.806 -3.623 -8.075 1.00 94.50 84 THR A C 1
ATOM 628 O O . THR A 1 84 ? 8.169 -4.292 -7.114 1.00 94.50 84 THR A O 1
ATOM 631 N N . GLY A 1 85 ? 8.642 -3.109 -8.966 1.00 93.25 85 GLY A N 1
ATOM 632 C CA . GLY A 1 85 ? 10.066 -3.415 -9.037 1.00 93.25 85 GLY A CA 1
ATOM 633 C C . GLY A 1 85 ? 10.691 -2.596 -10.155 1.00 93.25 85 GLY A C 1
ATOM 634 O O . GLY A 1 85 ? 10.285 -1.446 -10.347 1.00 93.25 85 GLY A O 1
ATOM 635 N N . LEU A 1 86 ? 11.614 -3.203 -10.907 1.00 96.69 86 LEU A N 1
ATOM 636 C CA . LEU A 1 86 ? 12.196 -2.616 -12.116 1.00 96.69 86 LEU A CA 1
ATOM 637 C C . LEU A 1 86 ? 12.816 -1.243 -11.819 1.00 96.69 86 LEU A C 1
ATOM 639 O O . LEU A 1 86 ? 12.536 -0.241 -12.475 1.00 96.69 86 LEU A O 1
ATOM 643 N N . TYR A 1 87 ? 13.603 -1.193 -10.747 1.00 96.88 87 TYR A N 1
ATOM 644 C CA . TYR A 1 87 ? 14.427 -0.041 -10.400 1.00 96.88 87 TYR A CA 1
ATOM 645 C C . TYR A 1 87 ? 15.768 -0.175 -11.107 1.00 96.88 87 TYR A C 1
ATOM 647 O O . TYR A 1 87 ? 16.267 -1.288 -11.223 1.00 96.88 87 TYR A O 1
ATOM 655 N N . GLU A 1 88 ? 16.378 0.939 -11.518 1.00 94.25 88 GLU A N 1
ATOM 656 C CA . GLU A 1 88 ? 17.708 0.908 -12.133 1.00 94.25 88 GLU A CA 1
ATOM 657 C C . GLU A 1 88 ? 18.735 0.244 -11.187 1.00 94.25 88 GLU A C 1
ATOM 659 O O . GLU A 1 88 ? 19.076 0.822 -10.142 1.00 94.25 88 GLU A O 1
ATOM 664 N N . PRO A 1 89 ? 19.219 -0.969 -11.514 1.00 93.69 89 PRO A N 1
ATOM 665 C CA . PRO A 1 89 ? 20.154 -1.687 -10.670 1.00 93.69 89 PRO A CA 1
ATOM 666 C C . PRO A 1 89 ? 21.543 -1.054 -10.765 1.00 93.69 89 PRO A C 1
ATOM 668 O O . PRO A 1 89 ? 21.946 -0.519 -11.795 1.0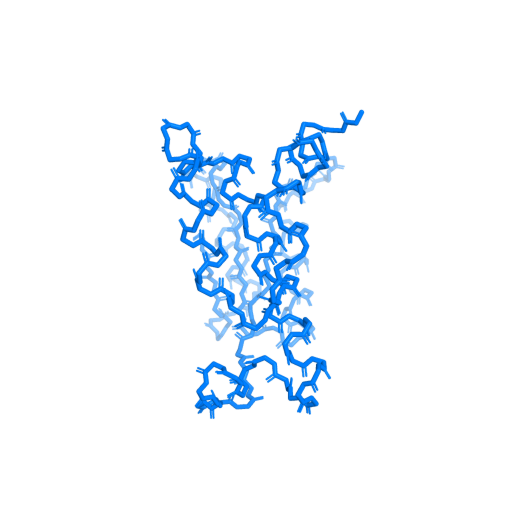0 93.69 89 PRO A O 1
ATOM 671 N N . GLN A 1 90 ? 22.299 -1.131 -9.673 1.00 92.88 90 GLN A N 1
ATOM 672 C CA . GLN A 1 90 ? 23.645 -0.567 -9.589 1.00 92.88 90 GLN A CA 1
ATOM 673 C C . GLN A 1 90 ? 24.705 -1.651 -9.785 1.00 92.88 90 GLN A C 1
ATOM 675 O O . GLN A 1 90 ? 24.549 -2.772 -9.307 1.00 92.88 90 GLN A O 1
ATOM 680 N N . GLY A 1 91 ? 25.809 -1.299 -10.448 1.00 93.50 91 GLY A N 1
ATOM 681 C CA . GLY A 1 91 ? 26.968 -2.188 -10.593 1.00 93.50 91 GLY A CA 1
ATOM 682 C C . GLY A 1 91 ? 26.761 -3.378 -11.535 1.00 93.50 91 GLY A C 1
ATOM 683 O O . GLY A 1 91 ? 27.492 -4.360 -11.426 1.00 93.50 91 GLY A O 1
ATOM 684 N N . VAL A 1 92 ? 25.788 -3.305 -12.449 1.00 95.75 92 VAL A N 1
ATOM 685 C CA . VAL A 1 92 ? 25.546 -4.344 -13.461 1.00 95.75 92 VAL A CA 1
ATOM 686 C C . VAL A 1 92 ? 26.167 -3.972 -14.816 1.00 95.75 92 VAL A C 1
ATOM 688 O O . VAL A 1 92 ? 26.269 -2.786 -15.129 1.00 95.75 92 VAL A O 1
ATOM 691 N N . PRO A 1 93 ? 26.554 -4.955 -15.652 1.00 94.56 93 PRO A N 1
ATOM 692 C CA . PRO A 1 93 ? 27.100 -4.684 -16.986 1.00 94.56 93 PRO A CA 1
ATOM 693 C C . PRO A 1 93 ? 26.100 -4.027 -17.947 1.00 94.56 93 PRO A C 1
ATOM 695 O O . PRO A 1 93 ? 26.497 -3.254 -18.814 1.00 94.56 93 PRO A O 1
ATOM 698 N N . SER A 1 94 ? 24.811 -4.345 -17.799 1.00 97.38 94 SER A N 1
ATOM 699 C CA . SER A 1 94 ? 23.722 -3.833 -18.631 1.00 97.38 94 SER A CA 1
ATOM 700 C C . SER A 1 94 ? 22.465 -3.679 -17.784 1.00 97.38 94 SER A C 1
ATOM 702 O O . SER A 1 94 ? 21.926 -4.655 -17.263 1.00 97.38 94 SER A O 1
ATOM 704 N N . ILE A 1 95 ? 22.006 -2.436 -17.631 1.00 97.44 95 ILE A N 1
ATOM 705 C CA . ILE A 1 95 ? 20.763 -2.127 -16.916 1.00 97.44 95 ILE A CA 1
ATOM 706 C C . ILE A 1 95 ? 19.560 -2.694 -17.671 1.00 97.44 95 ILE A C 1
ATOM 708 O O . ILE A 1 95 ? 18.662 -3.259 -17.056 1.00 97.44 95 ILE A O 1
ATOM 712 N N . VAL A 1 96 ? 19.557 -2.571 -19.001 1.00 98.12 96 VAL A N 1
ATOM 713 C CA . VAL A 1 96 ? 18.450 -3.038 -19.843 1.00 98.12 96 VAL A CA 1
ATOM 714 C C . VAL A 1 96 ? 18.253 -4.542 -19.687 1.00 98.12 96 VAL A C 1
ATOM 716 O O . VAL A 1 96 ? 17.129 -4.973 -19.448 1.00 98.12 96 VAL A O 1
ATOM 719 N N . ASP A 1 97 ? 19.332 -5.326 -19.751 1.00 98.38 97 ASP A N 1
ATOM 720 C CA . ASP A 1 97 ? 19.234 -6.785 -19.635 1.00 98.38 97 ASP A CA 1
ATOM 721 C C . ASP A 1 97 ? 18.742 -7.199 -18.246 1.00 98.38 97 ASP A C 1
ATOM 723 O O . ASP A 1 97 ? 17.869 -8.055 -18.138 1.00 98.38 97 ASP A O 1
ATOM 727 N N . ALA A 1 98 ? 19.224 -6.535 -17.190 1.00 98.31 98 ALA A N 1
ATOM 728 C CA . ALA A 1 98 ? 18.779 -6.798 -15.824 1.00 98.31 98 ALA A CA 1
ATOM 729 C C . ALA A 1 98 ? 17.286 -6.474 -15.623 1.00 98.31 98 ALA A C 1
ATOM 731 O O . ALA A 1 98 ? 16.557 -7.246 -15.001 1.00 98.31 98 ALA A O 1
ATOM 732 N N . LEU A 1 99 ? 16.809 -5.355 -16.180 1.00 98.44 99 LEU A N 1
ATOM 733 C CA . LEU A 1 99 ? 15.395 -4.979 -16.134 1.00 98.44 99 LEU A CA 1
ATOM 734 C C . LEU A 1 99 ? 14.516 -5.948 -16.936 1.00 98.44 99 LEU A C 1
ATOM 736 O O . LEU A 1 99 ? 13.417 -6.294 -16.502 1.00 98.44 99 LEU A O 1
ATOM 740 N N . VAL A 1 100 ? 14.988 -6.395 -18.101 1.00 98.50 100 VAL A N 1
ATOM 741 C CA . VAL A 1 100 ? 14.297 -7.392 -18.926 1.00 98.50 100 VAL A CA 1
ATOM 742 C C . VAL A 1 100 ? 14.220 -8.737 -18.205 1.00 98.50 100 VAL A C 1
ATOM 744 O O . VAL A 1 100 ? 13.148 -9.339 -18.170 1.00 98.50 100 VAL A O 1
ATOM 747 N N . GLU A 1 101 ? 15.316 -9.186 -17.593 1.00 98.44 101 GLU A N 1
ATOM 748 C CA . GLU A 1 101 ? 15.367 -10.422 -16.811 1.00 98.44 101 GLU A CA 1
ATOM 749 C C . GLU A 1 101 ? 14.383 -10.379 -15.633 1.00 98.44 101 GLU A C 1
ATOM 751 O O . GLU A 1 101 ? 13.584 -11.302 -15.465 1.00 98.44 101 GLU A O 1
ATOM 756 N N . GLU A 1 102 ? 14.361 -9.283 -14.865 1.00 98.50 102 GLU A N 1
ATOM 757 C CA . GLU A 1 102 ? 13.409 -9.093 -13.764 1.00 98.50 102 GLU A CA 1
ATOM 758 C C . GLU A 1 102 ? 11.950 -9.094 -14.265 1.00 98.50 102 GLU A C 1
ATOM 760 O O . GLU A 1 102 ? 11.086 -9.759 -13.686 1.00 98.50 102 GLU A O 1
ATOM 765 N N . ALA A 1 103 ? 11.665 -8.399 -15.372 1.00 98.44 103 ALA A N 1
ATOM 766 C CA . ALA A 1 103 ? 10.327 -8.324 -15.959 1.00 98.44 103 ALA A CA 1
ATOM 767 C C . ALA A 1 103 ? 9.826 -9.689 -16.461 1.00 98.44 103 ALA A C 1
ATOM 769 O O . ALA A 1 103 ? 8.677 -10.071 -16.211 1.00 98.44 103 ALA A O 1
ATOM 770 N N . VAL A 1 104 ? 10.692 -10.444 -17.141 1.00 98.38 104 VAL A N 1
ATOM 771 C CA . VAL A 1 104 ? 10.416 -11.823 -17.557 1.00 98.38 104 VAL A CA 1
ATOM 772 C C . VAL A 1 104 ? 10.189 -12.706 -16.333 1.00 98.38 104 VAL A C 1
ATOM 774 O O . VAL A 1 104 ? 9.204 -13.441 -16.300 1.00 98.38 104 VAL A O 1
ATOM 777 N N . GLY A 1 105 ? 11.000 -12.554 -15.284 1.00 98.44 105 GLY A N 1
ATOM 778 C CA . GLY A 1 105 ? 10.814 -13.251 -14.014 1.00 98.44 105 GLY A CA 1
ATOM 779 C C . GLY A 1 105 ? 9.437 -13.005 -13.389 1.00 98.44 105 GLY A C 1
ATOM 780 O O . GLY A 1 105 ? 8.779 -13.950 -12.953 1.00 98.44 105 GLY A O 1
ATOM 781 N N . TYR A 1 106 ? 8.939 -11.764 -13.400 1.00 98.31 106 TYR A N 1
ATOM 782 C CA . TYR A 1 106 ? 7.580 -11.466 -12.935 1.00 98.31 106 TYR A CA 1
ATOM 783 C C . TYR A 1 106 ? 6.500 -12.136 -13.784 1.00 98.31 106 TYR A C 1
ATOM 785 O O . TYR A 1 106 ? 5.554 -12.704 -13.230 1.00 98.31 106 TYR A O 1
ATOM 793 N N . ARG A 1 107 ? 6.624 -12.092 -15.114 1.00 97.50 107 ARG A N 1
ATOM 794 C CA . ARG A 1 107 ? 5.683 -12.777 -16.012 1.00 97.50 107 ARG A CA 1
ATOM 795 C C . ARG A 1 107 ? 5.667 -14.279 -15.735 1.00 97.50 107 ARG A C 1
ATOM 797 O O . ARG A 1 107 ? 4.593 -14.858 -15.592 1.00 97.50 107 ARG A O 1
ATOM 804 N N . ASP A 1 108 ? 6.839 -14.891 -15.626 1.00 97.94 108 ASP A N 1
ATOM 805 C CA . ASP A 1 108 ? 6.994 -16.331 -15.428 1.00 97.94 108 ASP A CA 1
ATOM 806 C C . ASP A 1 108 ? 6.505 -16.765 -14.031 1.00 97.94 108 ASP A C 1
ATOM 808 O O . ASP A 1 108 ? 5.973 -17.862 -13.866 1.00 97.94 108 ASP A O 1
ATOM 812 N N . ALA A 1 109 ? 6.559 -15.866 -13.040 1.00 97.50 109 ALA A N 1
ATOM 813 C CA . ALA A 1 109 ? 5.905 -16.024 -11.738 1.00 97.50 109 ALA A CA 1
ATOM 814 C C . ALA A 1 109 ? 4.367 -15.854 -11.780 1.00 97.50 109 ALA A C 1
ATOM 816 O O . ALA A 1 109 ? 3.698 -15.983 -10.752 1.00 97.50 109 ALA A O 1
ATOM 817 N N . GLY A 1 110 ? 3.787 -15.571 -12.950 1.00 96.88 110 GLY A N 1
ATOM 818 C CA . GLY A 1 110 ? 2.345 -15.474 -13.175 1.00 96.88 110 GLY A CA 1
ATOM 819 C C . GLY A 1 110 ? 1.754 -14.075 -12.991 1.00 96.88 110 GLY A C 1
ATOM 820 O O . GLY A 1 110 ? 0.527 -13.930 -12.992 1.00 96.88 110 GLY A O 1
ATOM 821 N N . PHE A 1 111 ? 2.575 -13.028 -12.839 1.00 98.00 111 PHE A N 1
ATOM 822 C CA . PHE A 1 111 ? 2.056 -11.663 -12.805 1.00 98.00 111 PHE A CA 1
ATOM 823 C C . PHE A 1 111 ? 1.581 -11.237 -14.193 1.00 98.00 111 PHE A C 1
ATOM 825 O O . PHE A 1 111 ? 2.339 -11.176 -15.154 1.00 98.00 111 PHE A O 1
ATOM 832 N N . THR A 1 112 ? 0.314 -10.840 -14.277 1.00 97.31 112 THR A N 1
ATOM 833 C CA . THR A 1 112 ? -0.281 -10.277 -15.500 1.00 97.31 112 THR A CA 1
ATOM 834 C C . THR A 1 112 ? -0.130 -8.754 -15.576 1.00 97.31 112 THR A C 1
ATOM 836 O O . THR A 1 112 ? -0.799 -8.095 -16.372 1.00 97.31 112 THR A O 1
ATOM 839 N N . GLY A 1 113 ? 0.662 -8.163 -14.682 1.00 98.06 113 GLY A N 1
ATOM 840 C CA . GLY A 1 113 ? 0.942 -6.737 -14.674 1.00 98.06 113 GLY A CA 1
ATOM 841 C C . GLY A 1 113 ? 2.177 -6.398 -13.851 1.00 98.06 113 GLY A C 1
ATOM 842 O O . GLY A 1 113 ? 2.450 -7.060 -12.850 1.00 98.06 113 GLY A O 1
ATOM 843 N N . MET A 1 114 ? 2.896 -5.353 -14.246 1.00 98.25 114 MET A N 1
ATOM 844 C CA . MET A 1 114 ? 4.074 -4.848 -13.543 1.00 98.25 114 MET A CA 1
ATOM 845 C C . MET A 1 114 ? 4.261 -3.345 -13.757 1.00 98.25 114 MET A C 1
ATOM 847 O O . MET A 1 114 ? 3.722 -2.780 -14.707 1.00 98.25 114 MET A O 1
ATOM 851 N N . LYS A 1 115 ? 5.026 -2.694 -12.880 1.00 98.19 115 LYS A N 1
ATOM 852 C CA . LYS A 1 115 ? 5.319 -1.260 -12.971 1.00 98.19 115 LYS A CA 1
ATOM 853 C C . LYS A 1 115 ? 6.820 -1.005 -13.013 1.00 98.19 115 LYS A C 1
ATOM 855 O O . LYS A 1 115 ? 7.514 -1.370 -12.066 1.00 98.19 115 LYS A O 1
ATOM 860 N N . LEU A 1 116 ? 7.263 -0.339 -14.075 1.00 98.00 116 LEU A N 1
ATOM 861 C CA . LEU A 1 116 ? 8.622 0.161 -14.246 1.00 98.00 116 LEU A CA 1
ATOM 862 C C . LEU A 1 116 ? 8.822 1.443 -13.438 1.00 98.00 116 LEU A C 1
ATOM 864 O O . LEU A 1 116 ? 7.967 2.329 -13.461 1.00 98.00 116 LEU A O 1
ATOM 868 N N . LYS A 1 117 ? 9.958 1.578 -12.747 1.00 97.56 117 LYS A N 1
ATOM 869 C CA . LYS A 1 117 ? 10.354 2.876 -12.206 1.00 97.56 117 LYS A CA 1
ATOM 870 C C . LYS A 1 117 ? 10.892 3.749 -13.342 1.00 97.56 117 LYS A C 1
ATOM 872 O O . LYS A 1 117 ? 11.885 3.405 -13.965 1.00 97.56 117 LYS A O 1
ATOM 877 N N . VAL A 1 118 ? 10.258 4.899 -13.558 1.00 96.25 118 VAL A N 1
ATOM 878 C CA . VAL A 1 118 ? 10.742 5.951 -14.469 1.00 96.25 118 VAL A CA 1
ATOM 879 C C . VAL A 1 118 ? 11.235 7.181 -13.702 1.00 96.25 118 VAL A C 1
ATOM 881 O O . VAL A 1 118 ? 11.065 7.287 -12.475 1.00 96.25 118 VAL A O 1
ATOM 884 N N . GLY A 1 119 ? 11.810 8.133 -14.438 1.00 96.00 119 GLY A N 1
ATOM 885 C CA . GLY A 1 119 ? 12.396 9.362 -13.910 1.00 96.00 119 GLY A CA 1
ATOM 886 C C . GLY A 1 119 ? 13.914 9.421 -14.064 1.00 96.00 119 GLY A C 1
ATOM 887 O O . GLY A 1 119 ? 14.542 10.250 -13.407 1.00 96.00 119 GLY A O 1
ATOM 888 N N . TYR A 1 120 ? 14.494 8.565 -14.911 1.00 95.50 120 TYR A N 1
ATOM 889 C CA . TYR A 1 120 ? 15.925 8.551 -15.231 1.00 95.50 120 TYR A CA 1
ATOM 890 C C . TYR A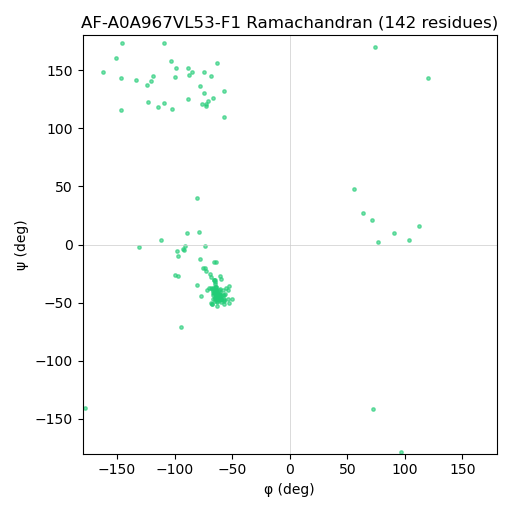 1 120 ? 16.258 9.395 -16.472 1.00 95.50 120 TYR A C 1
ATOM 892 O O . TYR A 1 120 ? 17.424 9.597 -16.806 1.00 95.50 120 TYR A O 1
ATOM 900 N N . GLY A 1 121 ? 15.231 9.942 -17.128 1.00 97.19 121 GLY A N 1
ATOM 901 C CA . GLY A 1 121 ? 15.339 10.820 -18.287 1.00 97.19 121 GLY A CA 1
ATOM 902 C C . GLY A 1 121 ? 14.612 10.215 -19.479 1.00 97.19 121 GLY A C 1
ATOM 903 O O . GLY A 1 121 ? 14.652 9.009 -19.682 1.00 97.19 121 GLY A O 1
ATOM 904 N N . LEU A 1 122 ? 13.964 11.056 -20.291 1.00 97.25 122 LEU A N 1
ATOM 905 C CA . LEU A 1 122 ? 13.007 10.599 -21.306 1.00 97.25 122 LEU A CA 1
ATOM 906 C C . LEU A 1 122 ? 13.572 9.530 -22.256 1.00 97.25 122 LEU A C 1
ATOM 908 O O . LEU A 1 122 ? 12.922 8.516 -22.475 1.00 97.25 122 LEU A O 1
ATOM 912 N N . ALA A 1 123 ? 14.777 9.736 -22.794 1.00 97.75 123 ALA A N 1
ATOM 913 C CA . ALA A 1 123 ? 15.396 8.791 -23.728 1.00 97.75 123 ALA A CA 1
ATOM 914 C C . ALA A 1 123 ? 15.766 7.453 -23.061 1.00 97.75 123 ALA A C 1
ATOM 916 O O . ALA A 1 123 ? 15.610 6.384 -23.654 1.00 97.75 123 ALA A O 1
ATOM 917 N N . THR A 1 124 ? 16.235 7.512 -21.815 1.00 96.88 124 THR A N 1
ATOM 918 C CA . THR A 1 124 ? 16.566 6.337 -21.005 1.00 96.88 124 THR A CA 1
ATOM 919 C C . THR A 1 124 ? 15.302 5.556 -20.656 1.00 96.88 124 THR A C 1
ATOM 921 O O . THR A 1 124 ? 15.211 4.364 -20.940 1.00 96.88 124 THR A O 1
ATOM 924 N N . ASP A 1 125 ? 14.292 6.248 -20.127 1.00 97.75 125 ASP A N 1
ATOM 925 C CA . ASP A 1 125 ? 13.008 5.662 -19.754 1.00 97.75 125 ASP A CA 1
ATOM 926 C C . ASP A 1 125 ? 12.310 5.049 -20.988 1.00 97.75 125 ASP A C 1
ATOM 928 O O . ASP A 1 125 ? 11.792 3.938 -20.904 1.00 97.75 125 ASP A O 1
ATOM 932 N N . GLU A 1 126 ? 12.354 5.701 -22.160 1.00 98.19 126 GLU A N 1
ATOM 933 C CA . GLU A 1 126 ? 11.829 5.135 -23.414 1.00 98.19 126 GLU A CA 1
ATOM 934 C C . GLU A 1 126 ? 12.551 3.838 -23.802 1.00 98.19 126 GLU A C 1
ATOM 936 O O . GLU A 1 126 ? 11.907 2.864 -24.200 1.00 98.19 126 GLU A O 1
ATOM 941 N N . THR A 1 127 ? 13.879 3.806 -23.656 1.00 98.25 127 THR A N 1
ATOM 942 C CA . THR A 1 127 ? 14.689 2.612 -23.934 1.00 98.25 127 THR A CA 1
ATOM 943 C C . THR A 1 127 ? 14.275 1.453 -23.027 1.00 98.25 127 THR A C 1
ATOM 945 O O . THR A 1 127 ? 14.042 0.346 -23.515 1.00 98.25 127 THR A O 1
ATOM 948 N N . TYR A 1 128 ? 14.108 1.708 -21.726 1.00 98.12 128 TYR A N 1
ATOM 949 C CA . TYR A 1 128 ? 13.688 0.695 -20.755 1.00 98.12 128 TYR A CA 1
ATOM 950 C C . TYR A 1 128 ? 12.271 0.192 -21.039 1.00 98.12 128 TYR A C 1
ATOM 952 O O . TYR A 1 128 ? 12.053 -1.018 -21.116 1.00 98.12 128 TYR A O 1
ATOM 960 N N . VAL A 1 129 ? 11.314 1.106 -21.250 1.00 98.12 129 VAL A N 1
ATOM 961 C CA . VAL A 1 129 ? 9.919 0.758 -21.561 1.00 98.12 129 VAL A CA 1
ATOM 962 C C . VAL A 1 129 ? 9.851 -0.112 -22.810 1.00 98.12 129 VAL A C 1
ATOM 964 O O . VAL A 1 129 ? 9.166 -1.133 -22.798 1.00 98.12 129 VAL A O 1
ATOM 967 N N . ARG A 1 130 ? 10.564 0.266 -23.878 1.00 98.38 130 ARG A N 1
ATOM 968 C CA . ARG A 1 130 ? 10.566 -0.470 -25.146 1.00 98.38 130 ARG A CA 1
ATOM 969 C C . ARG A 1 130 ? 11.129 -1.880 -24.975 1.00 98.38 130 ARG A C 1
ATOM 971 O O . ARG A 1 130 ? 10.469 -2.832 -25.383 1.00 98.38 130 ARG A O 1
ATOM 978 N N . ALA A 1 131 ? 12.290 -2.010 -24.333 1.00 98.44 131 ALA A N 1
ATOM 979 C CA . ALA A 1 131 ? 12.948 -3.298 -24.124 1.00 98.44 131 ALA A CA 1
ATOM 980 C C . ALA A 1 131 ? 12.110 -4.242 -23.247 1.00 98.44 131 ALA A C 1
ATOM 982 O O . ALA A 1 131 ? 11.872 -5.392 -23.615 1.00 98.44 131 ALA A O 1
ATOM 983 N N . ILE A 1 132 ? 11.590 -3.744 -22.118 1.00 98.38 132 ILE A N 1
ATOM 984 C CA . ILE A 1 132 ? 10.698 -4.529 -21.255 1.00 98.38 132 ILE A CA 1
ATOM 985 C C . ILE A 1 132 ? 9.440 -4.923 -22.021 1.00 98.38 132 ILE A C 1
ATOM 987 O O . ILE A 1 132 ? 9.001 -6.071 -21.923 1.00 98.38 132 ILE A O 1
ATOM 991 N N . ARG A 1 133 ? 8.845 -3.993 -22.783 1.00 98.25 1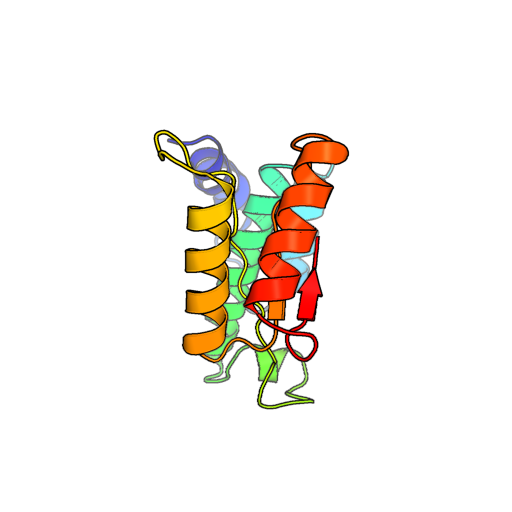33 ARG A N 1
ATOM 992 C CA . ARG A 1 133 ? 7.610 -4.285 -23.505 1.00 98.25 133 ARG A CA 1
ATOM 993 C C . ARG A 1 133 ? 7.809 -5.418 -24.505 1.00 98.25 133 ARG A C 1
ATOM 995 O O . ARG A 1 133 ? 6.996 -6.339 -24.501 1.00 98.25 133 ARG A O 1
ATOM 1002 N N . GLU A 1 134 ? 8.872 -5.361 -25.299 1.00 98.31 134 GLU A N 1
ATOM 1003 C CA . GLU A 1 134 ? 9.221 -6.404 -26.265 1.00 98.31 134 GLU A CA 1
ATOM 1004 C C . GLU A 1 134 ? 9.399 -7.770 -25.587 1.00 98.31 134 GLU A C 1
ATOM 1006 O O . GLU A 1 134 ? 8.856 -8.769 -26.056 1.00 98.31 134 GLU A O 1
ATOM 1011 N N . ALA A 1 135 ? 10.075 -7.813 -24.436 1.00 97.94 135 ALA A N 1
ATOM 1012 C CA . ALA A 1 135 ? 10.373 -9.061 -23.740 1.00 97.94 135 ALA A CA 1
ATOM 1013 C C . ALA A 1 135 ? 9.147 -9.749 -23.116 1.00 97.94 135 ALA A C 1
ATOM 1015 O O . ALA A 1 135 ? 9.065 -10.982 -23.096 1.00 97.94 135 ALA A O 1
ATOM 1016 N N . ILE A 1 136 ? 8.198 -8.977 -22.576 1.00 97.56 136 ILE A N 1
ATOM 1017 C CA . ILE A 1 136 ? 7.049 -9.540 -21.847 1.00 97.56 136 ILE A CA 1
ATOM 1018 C C . ILE A 1 136 ? 5.779 -9.679 -22.702 1.00 97.56 136 ILE A C 1
ATOM 1020 O O . ILE A 1 136 ? 4.845 -10.348 -22.262 1.00 97.56 136 ILE A O 1
ATOM 1024 N N . GLY A 1 137 ? 5.761 -9.108 -23.913 1.00 96.56 137 GLY A N 1
ATOM 1025 C CA . GLY A 1 137 ? 4.645 -9.188 -24.862 1.00 96.56 137 GLY A CA 1
ATOM 1026 C C . GLY A 1 137 ? 3.437 -8.323 -24.486 1.00 96.56 137 GLY A C 1
ATOM 1027 O O . GLY A 1 137 ? 3.357 -7.783 -23.384 1.00 96.56 137 GLY A O 1
ATOM 1028 N N . ASP A 1 138 ? 2.478 -8.186 -25.404 1.00 96.56 138 ASP A N 1
ATOM 1029 C CA . ASP A 1 138 ? 1.399 -7.190 -25.299 1.00 96.56 138 ASP A CA 1
ATOM 1030 C C . ASP A 1 138 ? 0.326 -7.500 -24.243 1.00 96.56 138 ASP A C 1
ATOM 1032 O O . ASP A 1 138 ? -0.310 -6.580 -23.726 1.00 96.56 138 ASP A O 1
ATOM 1036 N N . ASP A 1 139 ? 0.169 -8.769 -23.860 1.00 96.06 139 ASP A N 1
ATOM 1037 C CA . ASP A 1 139 ? -0.882 -9.216 -22.934 1.00 96.06 139 ASP A CA 1
ATOM 1038 C C . ASP A 1 139 ? -0.610 -8.855 -21.464 1.00 96.06 139 ASP A C 1
ATOM 1040 O O . ASP A 1 139 ? -1.524 -8.819 -20.634 1.00 96.06 139 ASP A O 1
ATOM 1044 N N . VAL A 1 140 ? 0.650 -8.579 -21.115 1.00 97.56 140 VAL A N 1
ATOM 1045 C CA . VAL A 1 140 ? 1.043 -8.203 -19.754 1.00 97.56 140 VAL A CA 1
ATOM 1046 C C . VAL A 1 140 ? 0.917 -6.691 -19.593 1.00 97.56 140 VAL A C 1
ATOM 1048 O O . VAL A 1 140 ? 1.526 -5.928 -20.345 1.00 97.56 140 VAL A O 1
ATOM 1051 N N . ALA A 1 141 ? 0.166 -6.234 -18.587 1.00 98.06 141 ALA A N 1
ATOM 1052 C CA . ALA A 1 141 ? 0.032 -4.804 -18.318 1.00 98.06 141 ALA A CA 1
ATOM 1053 C C . ALA A 1 141 ? 1.373 -4.208 -17.854 1.00 98.06 141 ALA A C 1
ATOM 1055 O O . ALA A 1 141 ? 1.957 -4.681 -16.881 1.00 98.06 141 ALA A O 1
ATOM 1056 N N . LEU A 1 142 ? 1.837 -3.153 -18.521 1.00 97.88 142 LEU A N 1
ATOM 1057 C CA . LEU A 1 142 ? 3.029 -2.407 -18.126 1.00 97.88 142 LEU A CA 1
ATOM 1058 C C . LEU A 1 142 ? 2.628 -0.989 -17.717 1.00 97.88 142 LEU A C 1
ATOM 1060 O O . LEU A 1 142 ? 2.067 -0.241 -18.515 1.00 97.88 142 LEU A O 1
ATOM 1064 N N . MET A 1 143 ? 2.894 -0.640 -16.462 1.00 97.88 143 MET A N 1
ATOM 1065 C CA . MET A 1 143 ? 2.693 0.698 -15.908 1.00 97.88 143 MET A CA 1
ATOM 1066 C C . MET A 1 143 ? 4.035 1.437 -15.779 1.00 97.88 143 MET A C 1
ATOM 1068 O O . MET A 1 143 ? 5.082 0.795 -15.666 1.00 97.88 143 MET A O 1
ATOM 1072 N N . VAL A 1 144 ? 3.984 2.772 -15.728 1.00 94.19 144 VAL A N 1
ATOM 1073 C CA . VAL A 1 144 ? 5.112 3.684 -15.444 1.00 94.19 144 VAL A CA 1
ATOM 1074 C C . VAL A 1 144 ? 4.747 4.677 -14.345 1.00 94.19 144 VAL A C 1
ATOM 1076 O O . VAL A 1 144 ? 3.536 4.978 -14.216 1.00 94.19 144 VAL A O 1
#